Protein AF-A0A938CXS0-F1 (afdb_monomer)

Structure (mmCIF, N/CA/C/O backbone):
data_AF-A0A938CXS0-F1
#
_entry.id   AF-A0A938CXS0-F1
#
loop_
_atom_site.group_PDB
_atom_site.id
_atom_site.type_symbol
_atom_site.label_atom_id
_atom_site.label_alt_id
_atom_site.label_comp_id
_atom_site.label_asym_id
_atom_site.label_entity_id
_atom_site.label_seq_id
_atom_site.pdbx_PDB_ins_code
_atom_site.Cartn_x
_atom_site.Cartn_y
_atom_site.Cartn_z
_atom_site.occupancy
_atom_site.B_iso_or_equiv
_atom_site.auth_seq_id
_atom_site.auth_comp_id
_atom_site.auth_asym_id
_atom_site.auth_atom_id
_atom_site.pdbx_PDB_model_num
ATOM 1 N N . TYR A 1 1 ? 14.660 -19.017 -26.570 1.00 54.22 1 TYR A N 1
ATOM 2 C CA . TYR A 1 1 ? 13.442 -18.426 -25.979 1.00 54.22 1 TYR A CA 1
ATOM 3 C C . TYR A 1 1 ? 13.089 -17.128 -26.705 1.00 54.22 1 TYR A C 1
ATOM 5 O O . TYR A 1 1 ? 13.707 -16.105 -26.413 1.00 54.22 1 TYR A O 1
ATOM 13 N N . SER A 1 2 ? 12.164 -17.178 -27.676 1.00 66.56 2 SER A N 1
ATOM 14 C CA . SER A 1 2 ? 11.452 -16.003 -28.221 1.00 66.56 2 SER A CA 1
ATOM 15 C C . SER A 1 2 ? 10.052 -15.921 -27.587 1.00 66.56 2 SER A C 1
ATOM 17 O O . SER A 1 2 ? 9.615 -16.882 -26.957 1.00 66.56 2 SER A O 1
ATOM 19 N N . VAL A 1 3 ? 9.387 -14.765 -27.688 1.00 70.06 3 VAL A N 1
ATOM 20 C CA . VAL A 1 3 ? 8.029 -14.559 -27.143 1.00 70.06 3 VAL A CA 1
ATOM 21 C C . VAL A 1 3 ? 6.975 -15.242 -28.029 1.00 70.06 3 VAL A C 1
ATOM 23 O O . VAL A 1 3 ? 6.028 -15.818 -27.507 1.00 70.06 3 VAL A O 1
ATOM 26 N N . ASN A 1 4 ? 7.163 -15.207 -29.354 1.00 80.94 4 ASN A N 1
ATOM 27 C CA . ASN A 1 4 ? 6.493 -16.034 -30.367 1.00 80.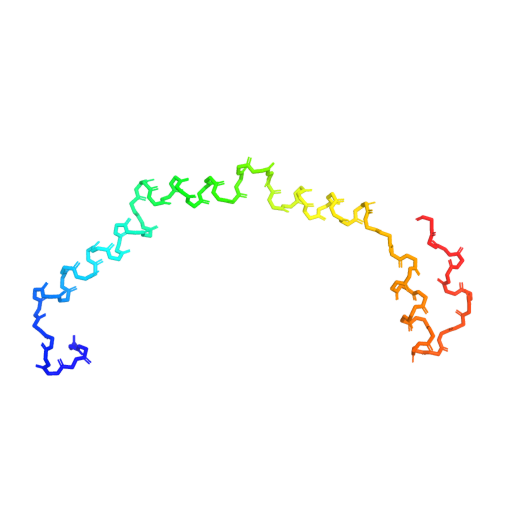94 4 ASN A CA 1
ATOM 28 C C . ASN A 1 4 ? 7.276 -15.945 -31.704 1.00 80.94 4 ASN A C 1
ATOM 30 O O . ASN A 1 4 ? 8.333 -15.305 -31.744 1.00 80.94 4 ASN A O 1
ATOM 34 N N . ASP A 1 5 ? 6.765 -16.561 -32.776 1.00 79.44 5 ASP A N 1
ATOM 35 C CA . ASP A 1 5 ? 7.411 -16.613 -34.104 1.00 79.44 5 ASP A CA 1
ATOM 36 C C . ASP A 1 5 ? 7.519 -15.250 -34.813 1.00 79.44 5 ASP A C 1
ATOM 38 O O . ASP A 1 5 ? 8.328 -15.086 -35.722 1.00 79.44 5 ASP A O 1
ATOM 42 N N . ALA A 1 6 ? 6.739 -14.255 -34.385 1.00 83.75 6 ALA A N 1
ATOM 43 C CA . ALA A 1 6 ? 6.747 -12.903 -34.942 1.00 83.75 6 ALA A CA 1
ATOM 44 C C . ALA A 1 6 ? 7.811 -11.985 -34.309 1.00 83.75 6 ALA A C 1
ATOM 46 O O . ALA A 1 6 ? 8.112 -10.929 -34.863 1.00 83.75 6 ALA A O 1
ATOM 47 N N . TRP A 1 7 ? 8.386 -12.348 -33.157 1.00 85.44 7 TRP A N 1
ATOM 48 C CA . TRP A 1 7 ? 9.366 -11.500 -32.469 1.00 85.44 7 TRP A CA 1
ATOM 49 C C . TRP A 1 7 ? 10.791 -11.795 -32.924 1.00 85.44 7 TRP A C 1
ATOM 51 O O . TRP A 1 7 ? 11.384 -12.806 -32.535 1.00 85.44 7 TRP A O 1
ATOM 61 N N . ILE A 1 8 ? 11.385 -10.851 -33.652 1.00 88.50 8 ILE A N 1
ATOM 62 C CA . ILE A 1 8 ? 12.818 -10.869 -33.947 1.00 88.50 8 ILE A CA 1
ATOM 63 C C . ILE A 1 8 ? 13.640 -10.311 -32.775 1.00 88.50 8 ILE A C 1
ATOM 65 O O . ILE A 1 8 ? 13.144 -9.600 -31.895 1.00 88.50 8 ILE A O 1
ATOM 69 N N . ALA A 1 9 ? 14.933 -10.644 -32.752 1.00 88.12 9 ALA A N 1
ATOM 70 C CA . ALA A 1 9 ? 15.823 -10.322 -31.637 1.00 88.12 9 ALA A CA 1
ATOM 71 C C . ALA A 1 9 ? 15.935 -8.812 -31.351 1.00 88.12 9 ALA A C 1
ATOM 73 O O . ALA A 1 9 ? 15.975 -8.418 -30.184 1.00 88.12 9 ALA A O 1
ATOM 74 N N . GLU A 1 10 ? 15.952 -7.971 -32.389 1.00 90.62 10 GLU A N 1
ATOM 75 C CA . GLU A 1 10 ? 16.105 -6.520 -32.228 1.00 90.62 10 GLU A CA 1
ATOM 76 C C . GLU A 1 10 ? 14.868 -5.865 -31.600 1.00 90.62 10 GLU A C 1
ATOM 78 O O . GLU A 1 10 ? 15.004 -5.022 -30.715 1.00 90.62 10 GLU A O 1
ATOM 83 N N . ASP A 1 11 ? 13.662 -6.295 -31.973 1.00 91.44 11 ASP A N 1
ATOM 84 C CA . ASP A 1 11 ? 12.425 -5.757 -31.394 1.00 91.44 11 ASP A CA 1
ATOM 85 C C . ASP A 1 11 ? 12.324 -6.091 -29.907 1.00 91.44 11 ASP A C 1
ATOM 87 O O . ASP A 1 11 ? 12.002 -5.237 -29.076 1.00 91.44 11 ASP A O 1
ATOM 91 N N . ARG A 1 12 ? 12.719 -7.314 -29.540 1.00 87.31 12 ARG A N 1
ATOM 92 C CA . ARG A 1 12 ? 12.842 -7.706 -28.136 1.00 87.31 12 ARG A CA 1
ATOM 93 C C . ARG A 1 12 ? 13.876 -6.851 -27.403 1.00 87.31 12 ARG A C 1
ATOM 95 O O . ARG A 1 12 ? 13.627 -6.440 -26.270 1.00 87.31 12 ARG A O 1
ATOM 102 N N . ARG A 1 13 ? 15.036 -6.593 -28.018 1.00 91.25 13 ARG A N 1
ATOM 103 C CA . ARG A 1 13 ? 16.100 -5.771 -27.421 1.00 91.25 13 ARG A CA 1
ATOM 104 C C . ARG A 1 13 ? 15.600 -4.358 -27.136 1.00 91.25 13 ARG A C 1
ATOM 106 O O . ARG A 1 13 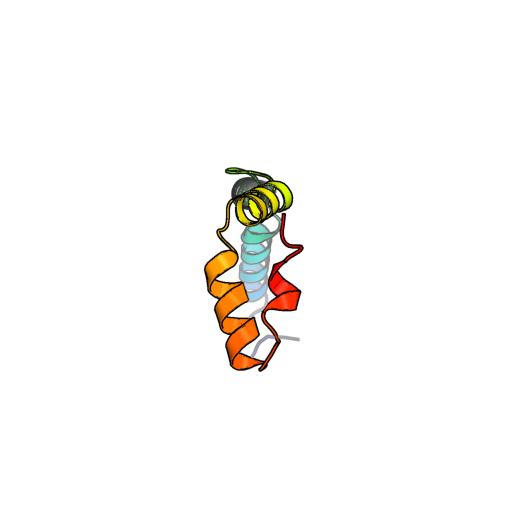? 15.787 -3.873 -26.023 1.00 91.25 13 ARG A O 1
ATOM 113 N N . LYS A 1 14 ? 14.927 -3.734 -28.106 1.00 93.44 14 LYS A N 1
ATOM 114 C CA . LYS A 1 14 ? 14.346 -2.391 -27.980 1.00 93.44 14 LYS A CA 1
ATOM 115 C C . LYS A 1 14 ? 13.293 -2.327 -26.879 1.00 93.44 14 LYS A C 1
ATOM 117 O O . LYS A 1 14 ? 13.371 -1.447 -26.027 1.00 93.44 14 LYS A O 1
ATOM 122 N N . LEU A 1 15 ? 12.362 -3.283 -26.844 1.00 92.06 15 LEU A N 1
ATOM 123 C CA . LEU A 1 15 ? 11.322 -3.321 -25.815 1.00 92.06 15 LEU A CA 1
ATOM 124 C C . LEU A 1 15 ? 11.914 -3.470 -24.408 1.00 92.06 15 LEU A C 1
ATOM 126 O O . LEU A 1 15 ? 11.528 -2.746 -23.495 1.00 92.06 15 LEU A O 1
ATOM 130 N N . LEU A 1 16 ? 12.865 -4.389 -24.227 1.00 91.25 16 LEU A N 1
ATOM 131 C CA . LEU A 1 16 ? 13.481 -4.617 -22.919 1.00 91.25 16 LEU A CA 1
ATOM 132 C C . LEU A 1 16 ? 14.369 -3.451 -22.477 1.00 91.25 16 LEU A C 1
ATOM 134 O O . LEU A 1 16 ? 14.414 -3.155 -21.285 1.00 91.25 16 LEU A O 1
ATOM 138 N N . ALA A 1 17 ? 15.058 -2.788 -23.409 1.00 93.19 17 ALA A N 1
ATOM 139 C CA . ALA A 1 17 ? 15.810 -1.572 -23.113 1.00 93.19 17 ALA A CA 1
ATOM 140 C C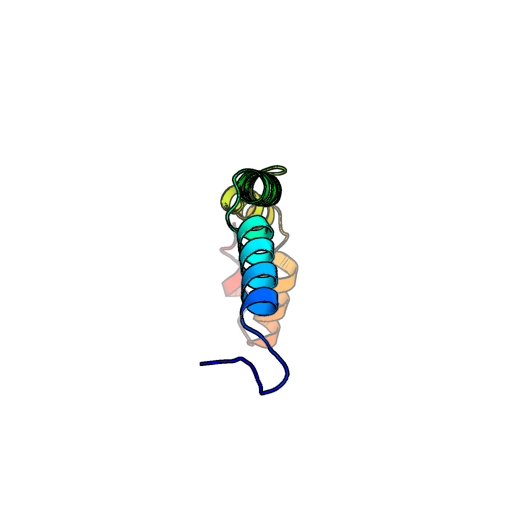 . ALA A 1 17 ? 14.872 -0.451 -22.644 1.00 93.19 17 ALA A C 1
ATOM 142 O O . ALA A 1 17 ? 15.103 0.139 -21.595 1.00 93.19 17 ALA A O 1
ATOM 143 N N . PHE A 1 18 ? 13.759 -0.240 -23.349 1.00 92.12 18 PHE A N 1
ATOM 144 C CA . PHE A 1 18 ? 12.760 0.753 -22.965 1.00 92.12 18 PHE A CA 1
ATOM 145 C C . PHE A 1 18 ? 12.115 0.450 -21.603 1.00 92.12 18 PHE A C 1
ATOM 147 O O . PHE A 1 18 ? 12.033 1.323 -20.744 1.00 92.12 18 PHE A O 1
ATOM 154 N N . ALA A 1 19 ? 11.714 -0.801 -21.358 1.00 92.00 19 ALA A N 1
ATOM 155 C CA . ALA A 1 19 ? 11.171 -1.214 -20.063 1.00 92.00 19 ALA A CA 1
ATOM 156 C C . ALA A 1 19 ? 12.190 -1.040 -18.923 1.00 92.00 19 ALA A C 1
ATOM 158 O O . ALA A 1 19 ? 11.824 -0.653 -17.813 1.00 92.00 19 ALA A O 1
ATOM 159 N N . ARG A 1 20 ? 13.478 -1.296 -19.194 1.00 91.19 20 ARG A N 1
ATOM 160 C CA . ARG A 1 20 ? 14.556 -1.046 -18.233 1.00 91.19 20 ARG A CA 1
ATOM 161 C C . ARG A 1 20 ? 14.681 0.441 -17.923 1.00 91.19 20 ARG A C 1
ATOM 163 O O . ARG A 1 20 ? 14.789 0.763 -16.747 1.00 91.19 20 ARG A O 1
ATOM 170 N N . ASP A 1 21 ? 14.617 1.318 -18.919 1.00 91.88 21 ASP A N 1
ATOM 171 C CA . ASP A 1 21 ? 14.670 2.765 -18.688 1.00 91.88 21 ASP A CA 1
ATOM 172 C C . ASP A 1 21 ? 13.472 3.262 -17.873 1.00 91.88 21 ASP A C 1
ATOM 174 O O . ASP A 1 21 ? 13.641 4.090 -16.981 1.00 91.88 21 ASP A O 1
ATOM 178 N N . LEU A 1 22 ? 12.274 2.720 -18.101 1.00 88.50 22 LEU A N 1
ATOM 179 C CA . LEU A 1 22 ? 11.075 3.116 -17.355 1.00 88.50 22 LEU A CA 1
ATOM 180 C C . LEU A 1 22 ? 11.092 2.734 -15.871 1.00 88.50 22 LEU A C 1
ATOM 182 O O . LEU A 1 22 ? 10.379 3.363 -15.094 1.00 88.50 22 LEU A O 1
ATOM 186 N N . ILE A 1 23 ? 11.851 1.707 -15.480 1.00 88.12 23 ILE A N 1
ATOM 187 C CA . ILE A 1 23 ? 11.801 1.151 -14.115 1.00 88.12 23 ILE A CA 1
ATOM 188 C C . ILE A 1 23 ? 13.128 1.331 -13.369 1.00 88.12 23 ILE A C 1
ATOM 190 O O . ILE A 1 23 ? 13.128 1.548 -12.163 1.00 88.12 23 ILE A O 1
ATOM 194 N N . ASN A 1 24 ? 14.257 1.254 -14.073 1.00 86.94 24 ASN A N 1
ATOM 195 C CA . ASN A 1 24 ? 15.591 1.151 -13.476 1.00 86.94 24 ASN A CA 1
ATOM 196 C C . ASN A 1 24 ? 16.550 2.277 -13.888 1.00 86.94 24 ASN A C 1
ATOM 198 O O . ASN A 1 24 ? 17.717 2.223 -13.508 1.00 86.94 24 ASN A O 1
ATOM 202 N N . SER A 1 25 ? 16.117 3.262 -14.681 1.00 90.38 25 SER A N 1
ATOM 203 C CA . SER A 1 25 ? 16.936 4.461 -14.904 1.00 90.38 25 SER A CA 1
ATOM 204 C C . SER A 1 25 ? 16.946 5.355 -13.662 1.00 90.38 25 SER A C 1
ATOM 206 O O . SER A 1 25 ? 16.003 5.337 -12.868 1.00 90.38 25 SER A O 1
ATOM 208 N N . ASP A 1 26 ? 17.962 6.208 -13.533 1.00 85.81 26 ASP A N 1
ATOM 209 C CA . ASP A 1 26 ? 18.021 7.219 -12.467 1.00 85.81 26 ASP A CA 1
ATOM 210 C C . ASP A 1 26 ? 16.784 8.132 -12.480 1.00 85.81 26 ASP A C 1
ATOM 212 O O . ASP A 1 26 ? 16.244 8.491 -11.432 1.00 85.81 26 ASP A O 1
ATOM 216 N N . TYR A 1 27 ? 16.280 8.456 -13.677 1.00 86.94 27 TYR A N 1
ATOM 217 C CA . TYR A 1 27 ? 15.054 9.232 -13.845 1.00 86.94 27 TYR A CA 1
ATOM 218 C C . TYR A 1 27 ? 13.825 8.488 -13.303 1.00 86.94 27 TYR A C 1
ATOM 220 O O . TYR A 1 27 ? 13.025 9.068 -12.565 1.00 86.94 27 TYR A O 1
ATOM 228 N N . ALA A 1 28 ? 13.681 7.198 -13.624 1.00 87.88 28 ALA A N 1
ATOM 229 C CA . ALA A 1 28 ? 12.606 6.364 -13.093 1.00 87.88 28 ALA A CA 1
ATOM 230 C C . ALA A 1 28 ? 12.690 6.233 -11.564 1.00 87.88 28 ALA A C 1
ATOM 232 O O . ALA A 1 28 ? 11.689 6.423 -10.873 1.00 87.88 28 ALA A O 1
ATOM 233 N N . GLY A 1 29 ? 13.890 6.002 -11.026 1.00 86.25 29 GLY A N 1
ATOM 234 C CA . GLY A 1 29 ? 14.136 5.941 -9.585 1.00 86.25 29 GLY A CA 1
ATOM 235 C C . GLY A 1 29 ? 13.756 7.239 -8.867 1.00 86.25 29 GLY A C 1
ATOM 236 O O . GLY A 1 29 ? 13.086 7.202 -7.831 1.00 86.25 29 GLY A O 1
ATOM 237 N N . HIS A 1 30 ? 14.090 8.397 -9.444 1.00 89.31 30 HIS A N 1
ATOM 238 C CA . HIS A 1 30 ? 13.667 9.695 -8.920 1.00 89.31 30 HIS A CA 1
ATOM 239 C C . HIS A 1 30 ? 12.139 9.847 -8.909 1.00 89.31 30 HIS A C 1
ATOM 241 O O . HIS A 1 30 ? 11.571 10.262 -7.900 1.00 89.31 30 HIS A O 1
ATOM 247 N N . ARG A 1 31 ? 11.455 9.460 -9.994 1.00 88.00 31 ARG A N 1
ATOM 248 C CA . ARG A 1 31 ? 9.984 9.508 -10.093 1.00 88.00 31 ARG A CA 1
ATOM 249 C C . ARG A 1 31 ? 9.305 8.619 -9.052 1.00 88.00 31 ARG A C 1
ATOM 251 O O . ARG A 1 31 ? 8.359 9.070 -8.416 1.00 88.00 31 ARG A O 1
ATOM 258 N N . VAL A 1 32 ? 9.800 7.397 -8.851 1.00 87.19 32 VAL A N 1
ATOM 259 C CA . VAL A 1 32 ? 9.282 6.471 -7.827 1.00 87.19 32 VAL A CA 1
ATOM 260 C C . VAL A 1 32 ? 9.527 7.016 -6.420 1.00 87.19 32 VAL A C 1
ATOM 262 O O . VAL A 1 32 ? 8.646 6.947 -5.569 1.00 87.19 32 VAL A O 1
ATOM 265 N N . THR A 1 33 ? 10.697 7.604 -6.174 1.00 85.50 33 THR A N 1
ATOM 266 C CA . THR A 1 33 ? 11.019 8.212 -4.875 1.00 85.50 33 THR A CA 1
ATOM 267 C C . THR A 1 33 ? 10.113 9.406 -4.587 1.00 85.50 33 THR A C 1
ATOM 269 O O . THR A 1 33 ? 9.591 9.531 -3.482 1.00 85.50 33 THR A O 1
ATOM 272 N N . PHE A 1 34 ? 9.883 10.264 -5.582 1.00 85.81 34 PHE A N 1
ATOM 273 C CA . PHE A 1 34 ? 8.942 11.372 -5.466 1.00 85.81 34 PHE A CA 1
ATOM 274 C C . PHE A 1 34 ? 7.525 10.864 -5.185 1.00 85.81 34 PHE A C 1
ATOM 276 O O . PHE A 1 34 ? 6.912 11.309 -4.225 1.00 85.81 34 PHE A O 1
ATOM 283 N N . GLU A 1 35 ? 7.026 9.885 -5.940 1.00 86.75 35 GLU A N 1
ATOM 284 C CA . GLU A 1 35 ? 5.695 9.308 -5.703 1.00 86.75 35 GLU A CA 1
ATOM 285 C C . GLU A 1 35 ? 5.538 8.761 -4.274 1.00 86.75 35 GLU A C 1
ATOM 287 O O . GLU A 1 35 ? 4.534 9.013 -3.613 1.00 86.75 35 GLU A O 1
ATOM 292 N N . LEU A 1 36 ? 6.550 8.054 -3.763 1.00 84.88 36 LEU A N 1
ATOM 293 C CA . LEU A 1 36 ? 6.493 7.442 -2.435 1.00 84.88 36 LEU A CA 1
ATOM 294 C C . LEU A 1 36 ? 6.630 8.442 -1.280 1.00 84.88 36 LEU A C 1
ATOM 296 O O . LEU A 1 36 ? 6.109 8.177 -0.197 1.00 84.88 36 LEU A O 1
ATOM 300 N N . PHE A 1 37 ? 7.355 9.548 -1.473 1.00 84.56 37 PHE A N 1
ATOM 301 C CA . PHE A 1 37 ? 7.791 10.411 -0.368 1.00 84.56 37 PHE A CA 1
ATOM 302 C C . PHE A 1 37 ? 7.445 11.898 -0.521 1.00 84.56 37 PHE A C 1
ATOM 304 O O . PHE A 1 37 ? 7.693 12.654 0.415 1.00 84.56 37 PHE A O 1
ATOM 311 N N . ALA A 1 38 ? 6.862 12.346 -1.638 1.00 85.56 38 ALA A N 1
ATOM 312 C CA . ALA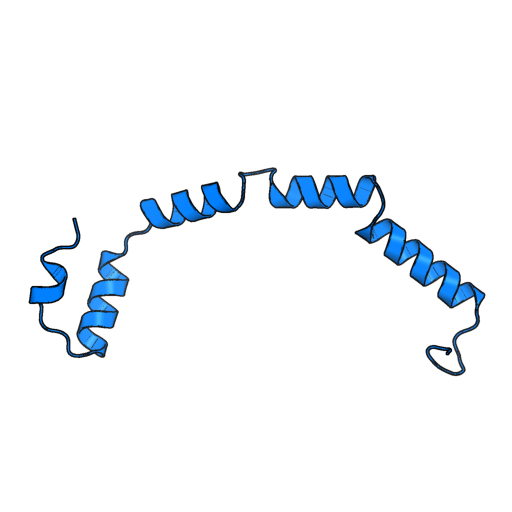 A 1 38 ? 6.580 13.769 -1.868 1.00 85.56 38 ALA A CA 1
ATOM 313 C C . ALA A 1 38 ? 5.602 14.369 -0.852 1.00 85.56 38 ALA A C 1
ATOM 315 O O . ALA A 1 38 ? 5.730 15.539 -0.502 1.00 85.56 38 ALA A O 1
ATOM 316 N N . GLN A 1 39 ? 4.623 13.589 -0.386 1.00 79.75 39 GLN A N 1
ATOM 317 C CA . GLN A 1 39 ? 3.636 14.061 0.591 1.00 79.75 39 GLN A CA 1
ATOM 318 C C . GLN A 1 39 ? 4.065 13.759 2.027 1.00 79.75 39 GLN A C 1
ATOM 320 O O . GLN A 1 39 ? 4.027 14.631 2.889 1.00 79.75 39 GLN A O 1
ATOM 325 N N . SER A 1 40 ? 4.455 12.515 2.297 1.00 82.62 40 SER A N 1
ATOM 326 C CA . SER A 1 40 ? 5.068 12.083 3.554 1.00 82.62 40 SER A CA 1
ATOM 327 C C . SER A 1 40 ? 5.574 10.647 3.406 1.00 82.62 40 SER A C 1
ATOM 329 O O . SER A 1 40 ? 5.076 9.918 2.546 1.00 82.62 40 SER A O 1
ATOM 331 N N . PRO A 1 41 ? 6.529 10.200 4.242 1.00 87.12 41 PRO A N 1
ATOM 332 C CA . PRO A 1 41 ? 6.869 8.787 4.310 1.00 87.12 41 PRO A CA 1
ATOM 333 C C . PRO A 1 41 ? 5.617 7.929 4.562 1.00 87.12 41 PRO A C 1
ATOM 335 O O . PRO A 1 41 ? 4.829 8.283 5.447 1.00 87.12 41 PRO A O 1
ATOM 338 N N . PRO A 1 42 ? 5.435 6.786 3.868 1.00 84.50 42 PRO A N 1
ATOM 339 C CA . PRO A 1 42 ? 4.199 6.000 3.949 1.00 84.50 42 PRO A CA 1
ATOM 340 C C . PRO A 1 42 ? 3.785 5.625 5.378 1.00 84.50 42 PRO A C 1
ATOM 342 O O . PRO A 1 42 ? 2.605 5.663 5.718 1.00 84.50 42 PRO A O 1
ATOM 345 N N . PHE A 1 43 ? 4.753 5.323 6.249 1.00 86.75 43 PHE A N 1
ATOM 346 C CA . PHE A 1 43 ? 4.480 4.996 7.651 1.00 86.75 43 PHE A CA 1
ATOM 347 C C . PHE A 1 43 ? 3.918 6.190 8.439 1.00 86.75 43 PHE A C 1
ATOM 349 O O . PHE A 1 43 ? 3.027 6.012 9.266 1.00 86.75 43 PHE A O 1
ATOM 356 N N . ALA A 1 44 ? 4.407 7.406 8.180 1.00 88.06 44 ALA A N 1
ATOM 357 C CA . ALA A 1 44 ? 3.953 8.613 8.862 1.00 88.06 44 ALA A CA 1
ATOM 358 C C . ALA A 1 44 ? 2.542 8.992 8.399 1.00 88.06 44 ALA A C 1
ATOM 360 O O . ALA A 1 44 ? 1.697 9.318 9.232 1.00 88.06 44 ALA A O 1
ATOM 361 N N . HIS A 1 45 ? 2.268 8.858 7.095 1.00 88.00 45 HIS A N 1
ATOM 362 C CA . HIS A 1 45 ? 0.929 9.028 6.534 1.00 88.00 45 HIS A CA 1
ATOM 363 C C . HIS A 1 45 ? -0.072 8.074 7.197 1.00 88.00 45 HIS A C 1
ATOM 365 O O . HIS A 1 45 ? -1.077 8.511 7.755 1.00 88.00 45 HIS A O 1
ATOM 371 N N . LEU A 1 46 ? 0.216 6.769 7.188 1.00 90.75 46 LEU A N 1
ATOM 372 C CA . LEU A 1 46 ? -0.685 5.765 7.756 1.00 90.75 46 LEU A CA 1
ATOM 373 C C . LEU A 1 46 ? -0.882 5.960 9.261 1.00 90.75 46 LEU A C 1
ATOM 375 O O . LEU A 1 46 ? -2.00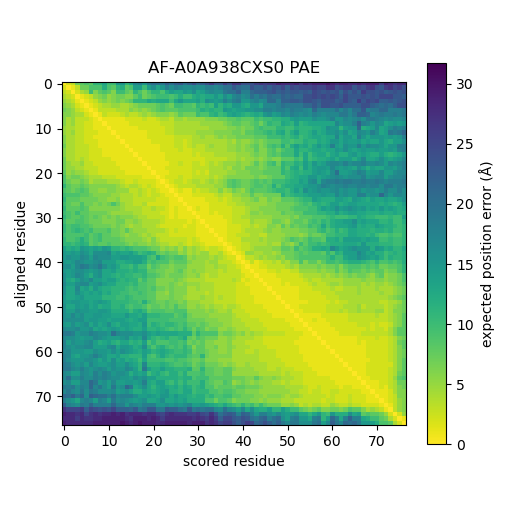4 5.827 9.747 1.00 90.75 46 LEU A O 1
ATOM 379 N N . ASN A 1 47 ? 0.169 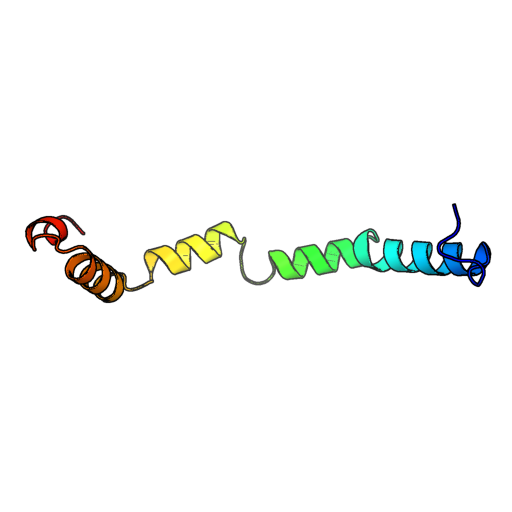6.337 9.994 1.00 92.06 47 ASN A N 1
ATOM 380 C CA . ASN A 1 47 ? 0.049 6.661 11.412 1.00 92.06 47 ASN A CA 1
ATOM 381 C C . ASN A 1 47 ? -0.852 7.886 11.638 1.00 92.06 47 ASN A C 1
ATOM 383 O O . ASN A 1 47 ? -1.679 7.879 12.547 1.00 92.06 47 ASN A O 1
ATOM 387 N N . ALA A 1 48 ? -0.745 8.926 10.808 1.00 92.38 48 ALA A N 1
ATOM 388 C CA . ALA A 1 48 ? -1.632 10.083 10.891 1.00 92.38 48 ALA A CA 1
ATOM 389 C C . ALA A 1 48 ? -3.094 9.696 10.617 1.00 92.38 48 ALA A C 1
ATOM 391 O O . ALA A 1 48 ? -3.973 10.102 11.374 1.00 92.38 48 ALA A O 1
ATOM 392 N N . VAL A 1 49 ? -3.357 8.867 9.601 1.00 91.88 49 VAL A N 1
ATOM 393 C CA . VAL A 1 49 ? -4.708 8.351 9.323 1.00 91.88 49 VAL A CA 1
ATOM 394 C C . VAL A 1 49 ? -5.230 7.551 10.512 1.00 91.88 49 VAL A C 1
ATOM 396 O O . VAL A 1 49 ? -6.333 7.819 10.971 1.00 91.88 49 VAL A O 1
ATOM 399 N N . TYR A 1 50 ? -4.437 6.626 11.057 1.00 93.25 50 TYR A N 1
ATOM 400 C CA . TYR A 1 50 ? -4.837 5.816 12.207 1.00 93.25 50 TYR A CA 1
ATOM 401 C C . TYR A 1 50 ? -5.200 6.685 13.416 1.00 93.25 50 TYR A C 1
ATOM 403 O O . TYR A 1 50 ? -6.278 6.540 13.974 1.00 93.25 50 TYR A O 1
ATOM 411 N N . ASN A 1 51 ? -4.346 7.638 13.791 1.00 93.19 51 ASN A N 1
ATOM 412 C CA . ASN A 1 51 ? -4.590 8.457 14.981 1.00 93.19 51 ASN A CA 1
ATOM 413 C C . ASN A 1 51 ? -5.752 9.451 14.823 1.00 93.19 51 ASN A C 1
ATOM 415 O O . ASN A 1 51 ? -6.327 9.867 15.824 1.00 93.19 51 ASN A O 1
ATOM 419 N N . 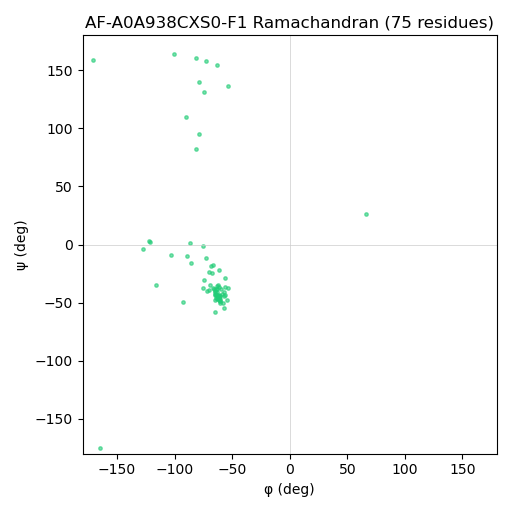ASN A 1 52 ? -6.101 9.847 13.595 1.00 94.06 52 ASN A N 1
ATOM 420 C CA . ASN A 1 52 ? -7.168 10.825 13.350 1.00 94.06 52 ASN A CA 1
ATOM 421 C C . ASN A 1 52 ? -8.483 10.193 12.866 1.00 94.06 52 ASN A C 1
ATOM 423 O O . ASN A 1 52 ? -9.502 10.881 12.777 1.00 94.06 52 ASN A O 1
ATOM 427 N N . PHE A 1 53 ? -8.492 8.901 12.539 1.00 95.25 53 PHE A N 1
ATOM 428 C CA . PHE A 1 53 ? -9.695 8.213 12.096 1.00 95.25 53 PHE A CA 1
ATOM 429 C C . PHE A 1 53 ? -10.641 7.942 13.272 1.00 95.25 53 PHE A C 1
ATOM 431 O O . PHE A 1 53 ? -10.261 7.398 14.308 1.00 95.25 53 PHE A O 1
ATOM 438 N N . ASN A 1 54 ? -11.920 8.281 13.103 1.00 93.75 54 ASN A N 1
ATOM 439 C CA . ASN A 1 54 ? -12.932 8.029 14.122 1.00 93.75 54 ASN A CA 1
ATOM 440 C C . ASN A 1 54 ? -13.383 6.559 14.111 1.00 93.75 54 ASN A C 1
ATOM 442 O O . ASN A 1 54 ? -14.316 6.177 13.400 1.00 93.75 54 ASN A O 1
ATOM 446 N N . PHE A 1 55 ? -12.767 5.744 14.966 1.00 93.75 55 PHE A N 1
ATOM 447 C CA . PHE A 1 55 ? -13.085 4.320 15.086 1.00 93.75 55 PHE A CA 1
ATOM 448 C C . PHE A 1 55 ? -14.423 4.004 15.768 1.00 93.75 55 PHE A C 1
ATOM 450 O O . PHE A 1 55 ? -14.878 2.863 15.687 1.00 93.75 55 PHE A O 1
ATOM 457 N N . LYS A 1 56 ? -15.098 4.971 16.403 1.00 92.44 56 LYS A N 1
ATOM 458 C CA . LYS A 1 56 ? -16.312 4.708 17.199 1.00 92.44 56 LYS A CA 1
ATOM 459 C C . LYS A 1 56 ? -17.417 4.020 16.392 1.00 92.44 56 LYS A C 1
ATOM 461 O O . LYS A 1 56 ? -18.030 3.073 16.877 1.00 92.44 56 LYS A O 1
ATOM 466 N N . GLY A 1 57 ? -17.664 4.489 15.168 1.00 93.75 57 GLY A N 1
ATOM 467 C CA . GLY A 1 57 ? -18.698 3.934 14.289 1.00 93.75 57 GLY A CA 1
ATOM 468 C C . GLY A 1 57 ? -18.404 2.488 13.871 1.00 93.75 57 GLY A C 1
ATOM 469 O O . GLY A 1 57 ? -19.211 1.603 14.163 1.00 93.75 57 GLY A O 1
ATOM 470 N N . PRO A 1 58 ? -17.247 2.220 13.234 1.00 95.62 58 PRO A N 1
ATOM 471 C CA . PRO A 1 58 ? -16.855 0.866 12.851 1.00 95.62 58 PRO A CA 1
ATOM 472 C C . PRO A 1 58 ? -16.787 -0.115 14.026 1.00 95.62 58 PRO A C 1
ATOM 474 O O . PRO A 1 58 ? -17.264 -1.242 13.901 1.00 95.62 58 PRO A O 1
ATOM 477 N N . LEU A 1 59 ? -16.257 0.306 15.181 1.00 94.88 59 LEU A N 1
ATOM 478 C CA . LEU A 1 59 ? -16.181 -0.553 16.366 1.00 94.88 59 LEU A CA 1
ATOM 479 C C . LEU A 1 59 ? -17.570 -0.924 16.904 1.00 94.88 59 LEU A C 1
ATOM 481 O O . LEU A 1 59 ? -17.801 -2.090 17.218 1.00 94.88 59 LEU A O 1
ATOM 485 N N . ASP A 1 60 ? -18.521 0.017 16.961 1.00 94.75 60 ASP A N 1
ATOM 486 C CA . ASP A 1 60 ? -19.892 -0.296 17.392 1.00 94.75 60 ASP A CA 1
ATOM 487 C C . ASP A 1 60 ? -20.617 -1.220 16.400 1.00 94.75 60 ASP A C 1
ATOM 489 O O . ASP A 1 60 ? -21.342 -2.128 16.814 1.00 94.75 60 ASP A O 1
ATOM 493 N N . PHE A 1 61 ? -20.387 -1.040 15.095 1.00 96.50 61 PHE A N 1
ATOM 494 C CA . PHE A 1 61 ? -20.927 -1.936 14.072 1.00 96.50 61 PHE A CA 1
ATOM 495 C C . PHE A 1 61 ? -20.417 -3.372 14.252 1.00 96.50 61 PHE A C 1
ATOM 497 O O . PHE A 1 61 ? -21.220 -4.303 14.327 1.00 96.50 61 PHE A O 1
ATOM 504 N N . VAL A 1 62 ? -19.098 -3.552 14.387 1.00 96.50 62 VAL A N 1
ATOM 505 C CA . VAL A 1 62 ? -18.484 -4.873 14.605 1.00 96.50 62 VAL A CA 1
ATOM 506 C C . VAL A 1 62 ? -18.991 -5.496 15.901 1.00 96.50 62 VAL A C 1
ATOM 508 O O . VAL A 1 62 ? -19.380 -6.662 15.904 1.00 96.50 62 VAL A O 1
ATOM 511 N N . ARG A 1 63 ? -19.060 -4.719 16.988 1.00 95.56 63 ARG A N 1
ATOM 512 C CA . ARG A 1 63 ? -19.593 -5.176 18.276 1.00 95.56 63 ARG A CA 1
ATOM 513 C C . ARG A 1 63 ? -21.005 -5.744 18.134 1.00 95.56 63 ARG A C 1
ATOM 515 O O . ARG A 1 63 ? -21.265 -6.836 18.635 1.00 95.56 63 ARG A O 1
ATOM 522 N N . LYS A 1 64 ? -21.903 -5.031 17.445 1.00 96.06 64 LYS A N 1
ATOM 523 C CA . LYS A 1 64 ? -23.286 -5.477 17.204 1.00 96.06 64 LYS A CA 1
ATOM 524 C C . LYS A 1 64 ? -23.337 -6.727 16.330 1.00 96.06 64 LYS A C 1
ATOM 526 O O . LYS A 1 64 ? -24.019 -7.681 16.690 1.00 96.06 64 LYS A O 1
ATOM 531 N N . ALA A 1 65 ? -22.601 -6.742 15.219 1.00 97.38 65 ALA A N 1
ATOM 532 C CA . ALA A 1 65 ? -22.581 -7.866 14.284 1.00 97.38 65 ALA A CA 1
ATOM 533 C C . ALA A 1 65 ? -22.024 -9.153 14.915 1.00 97.38 65 ALA A C 1
ATOM 535 O O . ALA A 1 65 ? -22.514 -10.243 14.640 1.00 97.38 65 ALA A O 1
ATOM 536 N N . ALA A 1 66 ? -21.030 -9.021 15.794 1.00 97.00 66 ALA A N 1
ATOM 537 C CA . ALA A 1 66 ? -20.416 -10.134 16.508 1.00 97.00 66 ALA A CA 1
ATOM 538 C C . ALA A 1 66 ? -21.140 -10.510 17.819 1.00 97.00 66 ALA A C 1
ATOM 540 O O . ALA A 1 66 ? -20.683 -11.408 18.523 1.00 97.00 66 ALA A O 1
ATOM 541 N N . GLY A 1 67 ? -22.241 -9.835 18.178 1.00 96.19 67 GLY A N 1
ATOM 542 C CA . GLY A 1 67 ? -22.993 -10.119 19.407 1.00 96.19 67 GLY A CA 1
ATOM 543 C C . GLY A 1 67 ? -22.225 -9.817 20.701 1.00 96.19 67 GLY A C 1
ATOM 544 O O . GLY A 1 67 ? -22.478 -10.432 21.737 1.00 96.19 67 GLY A O 1
ATOM 545 N N . LEU A 1 68 ? -21.265 -8.891 20.659 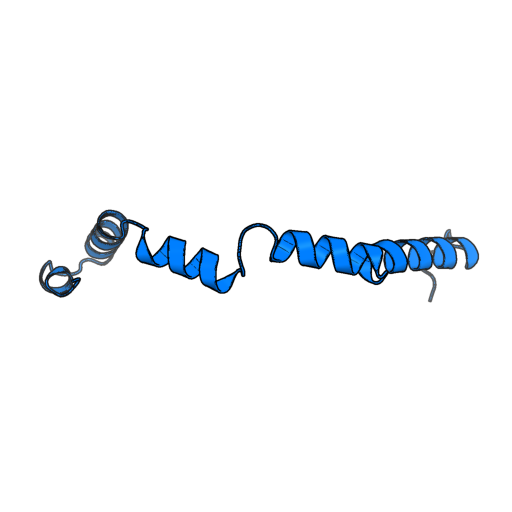1.00 95.44 68 LEU A N 1
ATOM 546 C CA . LEU A 1 68 ? -20.425 -8.556 21.805 1.00 95.44 68 LEU A CA 1
ATOM 547 C C . LEU A 1 68 ? -21.162 -7.635 22.788 1.00 95.44 68 LEU A C 1
ATOM 549 O O . LEU A 1 68 ? -21.850 -6.681 22.408 1.00 95.44 68 LEU A O 1
ATOM 553 N N . SER A 1 69 ? -20.973 -7.896 24.083 1.00 94.25 69 SER A N 1
ATOM 554 C CA . SER A 1 69 ? -21.550 -7.069 25.151 1.00 94.25 69 SER A CA 1
ATOM 555 C C . SER A 1 69 ? -20.998 -5.640 25.128 1.00 94.25 69 SER A C 1
ATOM 557 O O . SER A 1 69 ? -19.860 -5.423 24.725 1.00 94.25 69 SER A O 1
ATOM 559 N N . GLU A 1 70 ? -21.749 -4.666 25.643 1.00 91.19 70 GLU A N 1
ATOM 560 C CA . GLU A 1 70 ? -21.302 -3.262 25.714 1.00 91.19 70 GLU A CA 1
ATOM 561 C C . GLU A 1 70 ? -20.041 -3.054 26.565 1.00 91.19 70 GLU A C 1
ATOM 563 O O . GLU A 1 70 ? -19.291 -2.110 26.335 1.00 91.19 70 GLU A O 1
ATOM 568 N N . ARG A 1 71 ? -19.744 -3.982 27.486 1.00 90.69 71 ARG A N 1
ATOM 569 C CA . ARG A 1 71 ? -18.569 -3.919 28.371 1.00 90.69 71 ARG A CA 1
ATOM 570 C C . ARG A 1 71 ? -17.249 -3.799 27.605 1.00 90.69 71 ARG A C 1
ATOM 572 O O . ARG A 1 71 ? -16.314 -3.209 28.134 1.00 90.69 71 ARG A O 1
ATOM 579 N N . VAL A 1 72 ? -17.175 -4.324 26.378 1.00 89.25 72 VAL A N 1
ATOM 580 C CA . VAL A 1 72 ? -15.954 -4.292 25.548 1.00 89.25 72 VAL A CA 1
ATOM 581 C C . VAL A 1 72 ? -15.585 -2.885 25.070 1.00 89.25 72 VAL A C 1
ATOM 583 O O . VAL A 1 72 ? -14.438 -2.655 24.711 1.00 89.25 72 VAL A O 1
ATOM 586 N N . MET A 1 73 ? -16.524 -1.933 25.095 1.00 86.88 73 MET A N 1
ATOM 587 C CA . MET A 1 73 ? -16.280 -0.549 24.670 1.00 86.88 73 MET A CA 1
ATOM 588 C C . MET A 1 73 ? -15.789 0.354 25.810 1.00 86.88 73 MET A C 1
ATOM 590 O O . MET A 1 73 ? -15.350 1.469 25.551 1.00 86.88 73 MET A O 1
ATOM 594 N N . ASN A 1 74 ? -15.815 -0.114 27.063 1.00 82.12 74 ASN A N 1
ATOM 595 C CA . ASN A 1 74 ? -15.509 0.707 28.243 1.00 82.12 74 ASN A CA 1
ATOM 596 C C . ASN A 1 74 ? -14.009 1.011 28.441 1.00 82.12 74 ASN A C 1
ATOM 598 O O . ASN A 1 74 ? -13.661 1.685 29.406 1.00 82.12 74 ASN A O 1
ATOM 602 N N . GLN A 1 75 ? -13.119 0.506 27.578 1.00 62.69 75 GLN A N 1
ATOM 603 C CA . GLN A 1 75 ? -11.662 0.680 27.700 1.00 62.69 75 GLN A CA 1
ATOM 604 C C . GLN A 1 75 ? -10.997 1.364 26.499 1.00 62.69 75 GLN A C 1
ATOM 606 O O . GLN A 1 75 ? -9.779 1.522 26.496 1.00 62.69 75 GLN A O 1
ATOM 611 N N . ALA A 1 76 ? -11.762 1.784 25.491 1.00 55.22 76 ALA A N 1
ATOM 612 C CA . ALA A 1 76 ? -11.210 2.559 24.385 1.00 55.22 76 ALA A CA 1
ATOM 613 C C . ALA A 1 76 ? -11.088 4.035 24.807 1.00 55.22 76 ALA A C 1
ATOM 615 O O . ALA A 1 76 ? -11.992 4.829 24.547 1.00 55.22 76 ALA A O 1
ATOM 616 N N . ASN A 1 77 ? -10.004 4.351 25.524 1.00 43.78 77 ASN A N 1
ATOM 617 C CA . ASN A 1 77 ? -9.486 5.716 25.666 1.00 43.78 77 ASN A C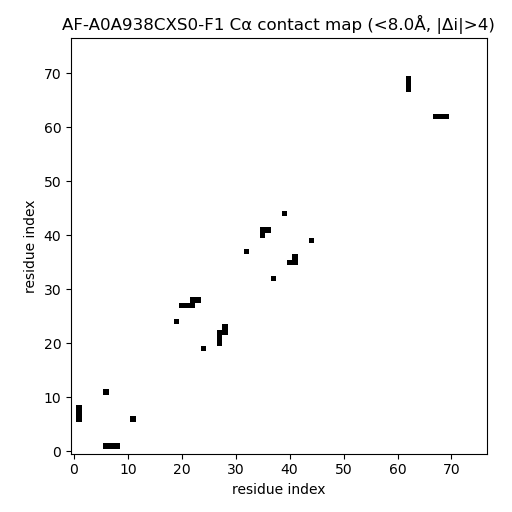A 1
ATOM 618 C C . ASN A 1 77 ? -8.705 6.103 24.411 1.00 43.78 77 ASN A C 1
ATOM 620 O O . ASN A 1 77 ? -7.907 5.253 23.952 1.00 43.78 77 ASN A O 1
#

Sequence (77 aa):
YSVNDAWIAEDRRKLLAFARDLINSDYAGHRVTFELFAQSPPFAHLNAVYNNFNFKGPLDFVRKAAGLSERVMNQAN

Radius of gyration: 25.12 Å; Cα contacts (8 Å, |Δi|>4): 18; chains: 1; bounding box: 41×32×63 Å

Mean predicted aligned error: 8.92 Å

Solvent-accessible surface area (backbone atoms only — not comparable to full-atom values): 4746 Å² total; per-residue (Å²): 141,70,94,49,97,86,55,53,73,65,62,53,50,52,51,52,51,51,54,42,46,66,62,70,28,74,68,29,47,52,52,52,49,44,73,53,43,70,89,43,51,63,69,58,49,51,49,51,49,61,77,69,51,78,54,67,62,63,51,52,50,51,32,59,76,69,69,50,65,74,73,77,62,78,74,79,123

Foldseek 3Di:
DAPDPPDDPVNVVVVVVVVCCCCPNPVNVVVVCCVCPVVHHPVVVVVVCVVPPDCPVVVVVCCVVVVHDPVVVPPPD

Secondary structure (DSSP, 8-state):
--SSTT--HHHHHHHHHHHHHHHHSHHHHHHHHHHHHSS--HHHHHHHHHHHS-THHHHHHHHHHTT--GGGGTT--

pLDDT: mean 87.51, std 9.66, range [43.78, 97.38]